Protein AF-A0A943Y2V1-F1 (afdb_monomer)

Mean predicted aligned error: 11.43 Å

Foldseek 3Di:
DDWWWFDDPNDIWIWAWAWDADDVGFTKIWTATCRDPPDPRHRPTQDIQFDDDPQCVVQRVDAQKGFGDQLDDPRRVVRCVVVVQKAWPPAWGDDPPGTTTIIGGDPVNVVVNYHPVVVCVPPPPDDDDDDDDDPPDDRVSVVSVVPDPPPDPDDDD

Secondary structure (DSSP, 8-state):
-EEEEEEETTEEEEEEEEEEE-TTSSEEEEEEE-S-TTSTTTT-EEEESB---GGGHHHHTSTTEEEBPTT--HHHHHHHHHTTSEEEEEEEEEETTEEEEEEEE-HHHHHHS--HHHHTTTS--SPPPP-----S---HHHHHHTTS---------

Structure (mmCIF, N/CA/C/O backbone):
data_AF-A0A943Y2V1-F1
#
_entry.id   AF-A0A943Y2V1-F1
#
loop_
_atom_site.group_PDB
_atom_site.id
_atom_site.type_symbol
_atom_site.label_atom_id
_atom_site.label_alt_id
_atom_site.label_comp_id
_atom_site.label_asym_id
_atom_site.label_entity_id
_atom_site.label_seq_id
_atom_site.pdbx_PDB_ins_code
_atom_site.Cartn_x
_atom_site.Cartn_y
_atom_site.Cartn_z
_atom_site.occupancy
_atom_site.B_iso_or_equiv
_atom_site.auth_seq_id
_atom_site.auth_comp_id
_atom_site.auth_asym_id
_atom_site.auth_atom_id
_atom_site.pdbx_PDB_model_num
ATOM 1 N N . MET A 1 1 ? -13.549 -3.859 -0.860 1.00 77.69 1 MET A N 1
ATOM 2 C CA . MET A 1 1 ? -12.785 -2.912 -0.021 1.00 77.69 1 MET A CA 1
ATOM 3 C C . MET A 1 1 ? -11.877 -3.720 0.881 1.00 77.69 1 MET A C 1
ATOM 5 O O . MET A 1 1 ? -12.375 -4.482 1.700 1.00 77.69 1 MET A O 1
ATOM 9 N N . VAL A 1 2 ? -10.569 -3.577 0.690 1.00 90.94 2 VAL A N 1
ATOM 10 C CA . VAL A 1 2 ? -9.536 -4.250 1.486 1.00 90.94 2 VAL A CA 1
ATOM 11 C C . VAL A 1 2 ? -9.101 -3.313 2.600 1.00 90.94 2 VAL A C 1
ATOM 13 O O . VAL A 1 2 ? -8.848 -2.138 2.341 1.00 90.94 2 VAL A O 1
ATOM 16 N N . THR A 1 3 ? -9.001 -3.824 3.824 1.00 93.31 3 THR A N 1
ATOM 17 C CA . THR A 1 3 ? -8.513 -3.054 4.970 1.00 93.31 3 THR A CA 1
ATOM 18 C C . THR A 1 3 ? -7.458 -3.821 5.743 1.00 93.31 3 THR A C 1
ATOM 20 O O . THR A 1 3 ? -7.530 -5.044 5.833 1.00 93.31 3 THR A O 1
ATOM 23 N N . VAL A 1 4 ? -6.532 -3.094 6.355 1.00 94.81 4 VAL A N 1
ATOM 24 C CA . VAL A 1 4 ? -5.545 -3.632 7.292 1.00 94.81 4 VAL A CA 1
ATOM 25 C C . VAL A 1 4 ? -5.581 -2.826 8.583 1.00 94.81 4 VAL A C 1
ATOM 27 O O . VAL A 1 4 ? -5.796 -1.614 8.555 1.00 94.81 4 VAL A O 1
ATOM 30 N N . GLU A 1 5 ? -5.375 -3.502 9.706 1.00 94.50 5 GLU A N 1
ATOM 31 C CA . GLU A 1 5 ? -5.218 -2.872 11.014 1.00 94.50 5 GLU A CA 1
ATOM 32 C C . GLU A 1 5 ? -3.801 -3.079 11.517 1.00 94.50 5 GLU A C 1
ATOM 34 O O . GLU A 1 5 ? -3.233 -4.159 11.356 1.00 94.50 5 GLU A O 1
ATOM 39 N N . PHE A 1 6 ? -3.238 -2.052 12.139 1.00 92.06 6 PHE A N 1
ATOM 40 C CA . PHE A 1 6 ? -1.940 -2.141 12.786 1.00 92.06 6 PHE A CA 1
ATOM 41 C C . PHE A 1 6 ? -1.840 -1.122 13.920 1.00 92.06 6 PHE A C 1
ATOM 43 O O . PHE A 1 6 ? -2.564 -0.123 13.945 1.00 92.06 6 PHE A O 1
ATOM 50 N N . ASP A 1 7 ? -0.932 -1.375 14.859 1.00 90.12 7 ASP A N 1
ATOM 51 C CA . ASP A 1 7 ? -0.563 -0.377 15.855 1.00 90.12 7 ASP A CA 1
ATOM 52 C C . ASP A 1 7 ? 0.408 0.632 15.238 1.00 90.12 7 ASP A C 1
ATOM 54 O O . ASP A 1 7 ? 1.461 0.272 14.701 1.00 90.12 7 ASP A O 1
ATOM 58 N N . SER A 1 8 ? 0.057 1.910 15.331 1.00 82.00 8 SER A N 1
ATOM 59 C CA . SER A 1 8 ? 0.936 3.011 14.976 1.00 82.00 8 SER A CA 1
ATOM 60 C C . SER A 1 8 ? 1.119 3.914 16.183 1.00 82.00 8 SER A C 1
ATOM 62 O O . SER A 1 8 ? 0.284 4.772 16.458 1.00 82.00 8 SER A O 1
ATOM 64 N N . MET A 1 9 ? 2.270 3.794 16.846 1.00 83.56 9 MET A N 1
ATOM 65 C CA . MET A 1 9 ? 2.637 4.627 17.998 1.00 83.56 9 MET A CA 1
ATOM 66 C C . MET A 1 9 ? 1.694 4.452 19.204 1.00 83.56 9 MET A C 1
ATOM 68 O O . MET A 1 9 ? 1.477 5.416 19.938 1.00 83.56 9 MET A O 1
ATOM 72 N N . GLY A 1 10 ? 1.169 3.243 19.427 1.00 82.75 10 GLY A N 1
ATOM 73 C CA . GLY A 1 10 ? 0.240 2.945 20.521 1.00 82.75 10 GLY A CA 1
ATOM 74 C C . GLY A 1 10 ? -1.230 3.226 20.204 1.00 82.75 10 GLY A C 1
ATOM 75 O O . GLY A 1 10 ? -2.067 3.116 21.097 1.00 82.75 10 GLY A O 1
ATOM 76 N N . GLU A 1 11 ? -1.541 3.607 18.963 1.00 85.25 11 GLU A N 1
ATOM 77 C CA . GLU A 1 11 ? -2.903 3.830 18.482 1.00 85.25 11 GLU A CA 1
ATOM 78 C C . GLU A 1 11 ? -3.258 2.781 17.423 1.00 85.25 11 GLU A C 1
ATOM 80 O O . GLU A 1 11 ? -2.487 2.538 16.489 1.00 85.25 11 GLU A O 1
ATOM 85 N N . ALA A 1 12 ? -4.447 2.187 17.538 1.00 90.38 12 ALA A N 1
ATOM 86 C CA . ALA A 1 12 ? -4.966 1.265 16.536 1.00 90.38 12 ALA A CA 1
ATOM 87 C C . ALA A 1 12 ? -5.405 2.050 15.293 1.00 90.38 12 ALA A C 1
ATOM 89 O O . ALA A 1 12 ? -6.357 2.829 15.346 1.00 90.38 12 ALA A O 1
ATOM 90 N N . VAL A 1 13 ? -4.719 1.835 14.173 1.00 92.25 13 VAL A N 1
ATOM 91 C CA . VAL A 1 13 ? -5.021 2.474 12.888 1.00 92.25 13 VAL A CA 1
ATOM 92 C C . VAL A 1 13 ? -5.593 1.432 11.941 1.00 92.25 13 VAL A C 1
ATOM 94 O O . VAL A 1 13 ? -5.023 0.352 11.781 1.00 92.25 13 VAL A O 1
ATOM 97 N N . ARG A 1 14 ? -6.698 1.770 11.270 1.00 93.56 14 ARG A N 1
ATOM 98 C CA . ARG A 1 14 ? -7.276 0.958 10.194 1.00 93.56 14 ARG A CA 1
ATOM 99 C C . ARG A 1 14 ? -7.113 1.697 8.876 1.00 93.56 14 ARG A C 1
ATOM 101 O O . ARG A 1 14 ? -7.604 2.811 8.737 1.00 93.56 14 ARG A O 1
ATOM 108 N N . LEU A 1 15 ? -6.467 1.074 7.896 1.00 94.31 15 LEU A N 1
ATOM 109 C CA . LEU A 1 15 ? -6.270 1.651 6.566 1.00 94.31 15 LEU A CA 1
ATOM 110 C C . LEU A 1 15 ? -7.048 0.873 5.514 1.00 94.31 15 LEU A C 1
ATOM 112 O O . LEU A 1 15 ? -7.005 -0.355 5.500 1.00 94.31 15 LEU A O 1
ATOM 116 N N . ALA A 1 16 ? -7.717 1.585 4.613 1.00 93.50 16 ALA A N 1
ATOM 117 C CA . ALA A 1 16 ? -8.268 1.024 3.388 1.00 93.50 16 ALA A CA 1
ATOM 118 C C . ALA A 1 16 ? -7.225 1.079 2.269 1.00 93.50 16 ALA A C 1
ATOM 120 O O . ALA A 1 16 ? -6.597 2.118 2.062 1.00 93.50 16 ALA A O 1
ATOM 121 N N . LEU A 1 17 ? -7.063 -0.024 1.542 1.00 93.62 17 LEU A N 1
ATOM 122 C CA . LEU A 1 17 ? -6.177 -0.110 0.386 1.00 93.62 17 LEU A CA 1
ATOM 123 C C . LEU A 1 17 ? -6.992 0.100 -0.887 1.00 93.62 17 LEU A C 1
ATOM 125 O O . LEU A 1 17 ? -7.996 -0.582 -1.103 1.00 93.62 17 LEU A O 1
ATOM 129 N N . VAL A 1 18 ? -6.534 1.016 -1.735 1.00 91.50 18 VAL A N 1
ATOM 130 C CA . VAL A 1 18 ? -7.139 1.308 -3.038 1.00 91.50 18 VAL A CA 1
ATOM 131 C C . VAL A 1 18 ? -6.075 1.186 -4.117 1.00 91.50 18 VAL A C 1
ATOM 133 O O . VAL A 1 18 ? -4.972 1.717 -3.974 1.00 91.50 18 VAL A O 1
ATOM 136 N N . ALA A 1 19 ? -6.410 0.476 -5.191 1.00 91.06 19 ALA A N 1
ATOM 137 C CA . ALA A 1 19 ? -5.531 0.332 -6.338 1.00 91.06 19 ALA A CA 1
ATOM 138 C C . ALA A 1 19 ? -5.693 1.537 -7.272 1.00 91.06 19 ALA A C 1
ATOM 140 O O . ALA A 1 19 ? -6.808 1.949 -7.599 1.00 91.06 19 ALA A O 1
ATOM 141 N N . ASP A 1 20 ? -4.564 2.072 -7.710 1.00 88.69 20 ASP A N 1
ATOM 142 C CA . ASP A 1 20 ? -4.451 3.134 -8.702 1.00 88.69 20 ASP A CA 1
ATOM 143 C C . ASP A 1 20 ? -3.245 2.840 -9.614 1.00 88.69 20 ASP A C 1
ATOM 145 O O . ASP A 1 20 ? -2.573 1.811 -9.473 1.00 88.69 20 ASP A O 1
ATOM 149 N N . GLU A 1 21 ? -2.952 3.718 -10.564 1.00 84.00 21 GLU A N 1
ATOM 150 C CA . GLU A 1 21 ? -1.850 3.547 -11.508 1.00 84.00 21 GLU A CA 1
ATOM 151 C C . GLU A 1 21 ? -0.969 4.798 -11.575 1.00 84.00 21 GLU A C 1
ATOM 153 O O . GLU A 1 21 ? -1.450 5.929 -11.663 1.00 84.00 21 GLU A O 1
ATOM 158 N N . TYR A 1 22 ? 0.354 4.609 -11.561 1.00 79.19 22 TYR A N 1
ATOM 159 C CA . TYR A 1 22 ? 1.274 5.718 -11.802 1.00 79.19 22 TYR A CA 1
ATOM 160 C C . TYR A 1 22 ? 1.199 6.204 -13.252 1.00 79.19 22 TYR A C 1
ATOM 162 O O . TYR A 1 22 ? 1.041 5.428 -14.195 1.00 79.19 22 TYR A O 1
ATOM 170 N N . VAL A 1 23 ? 1.443 7.501 -13.457 1.00 70.81 23 VAL A N 1
ATOM 171 C CA . VAL A 1 23 ? 1.682 8.051 -14.797 1.00 70.81 23 VAL A CA 1
ATOM 172 C C . VAL A 1 23 ? 2.930 7.380 -15.385 1.00 70.81 23 VAL A C 1
ATOM 174 O O . VAL A 1 23 ? 4.037 7.578 -14.885 1.00 70.81 23 VAL A O 1
ATOM 177 N N . GLY A 1 24 ? 2.748 6.574 -16.435 1.00 66.94 24 GLY A N 1
ATOM 178 C CA . GLY A 1 24 ? 3.807 5.740 -17.027 1.00 66.94 24 GLY A CA 1
ATOM 179 C C . GLY A 1 24 ? 3.680 4.240 -16.735 1.00 66.94 24 GLY A C 1
ATOM 180 O O . GLY A 1 24 ? 4.491 3.462 -17.239 1.00 66.94 24 GLY A O 1
ATOM 181 N N . GLY A 1 25 ? 2.648 3.842 -15.990 1.00 74.44 25 GLY A N 1
ATOM 182 C CA . GLY A 1 25 ? 2.309 2.457 -15.699 1.00 74.44 25 GLY A CA 1
ATOM 183 C C . GLY A 1 25 ? 2.888 1.948 -14.382 1.00 74.44 25 GLY A C 1
ATOM 184 O O . GLY A 1 25 ? 3.851 2.489 -13.837 1.00 74.44 25 GLY A O 1
ATOM 185 N N . GLY A 1 26 ? 2.291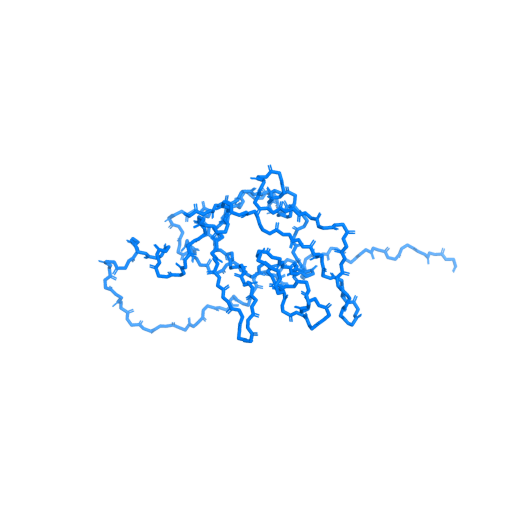 0.868 -13.886 1.00 81.38 26 GLY A N 1
ATOM 186 C CA . GLY A 1 26 ? 2.660 0.240 -12.620 1.00 81.38 26 GLY A CA 1
ATOM 187 C C . GLY A 1 26 ? 1.662 0.546 -11.509 1.00 81.38 26 GLY A C 1
ATOM 188 O O . GLY A 1 26 ? 1.067 1.622 -11.449 1.00 81.38 26 GLY A O 1
ATOM 189 N N . LEU A 1 27 ? 1.482 -0.435 -10.629 1.00 87.94 27 LEU A N 1
ATOM 190 C CA . LEU A 1 27 ? 0.487 -0.391 -9.566 1.00 87.94 27 LEU A CA 1
ATOM 191 C C . LEU A 1 27 ? 0.875 0.640 -8.500 1.00 87.94 27 LEU A C 1
ATOM 193 O O . LEU A 1 27 ? 1.936 0.527 -7.883 1.00 87.94 27 LEU A O 1
ATOM 197 N N . ALA A 1 28 ? -0.017 1.597 -8.263 1.00 90.12 28 ALA A N 1
ATOM 198 C CA . ALA A 1 28 ? -0.001 2.447 -7.087 1.00 90.12 28 ALA A CA 1
ATOM 199 C C . ALA A 1 28 ? -0.993 1.900 -6.052 1.00 90.12 28 ALA A C 1
ATOM 201 O O . ALA A 1 28 ? -2.121 1.547 -6.390 1.00 90.12 28 ALA A O 1
ATOM 202 N N . VAL A 1 29 ? -0.582 1.813 -4.786 1.00 92.69 29 VAL A N 1
ATOM 203 C CA . VAL A 1 29 ? -1.484 1.422 -3.689 1.00 92.69 29 VAL A CA 1
ATOM 204 C C . VAL A 1 29 ? -1.656 2.610 -2.759 1.00 92.69 29 VAL A C 1
ATOM 206 O O . VAL A 1 29 ? -0.738 2.974 -2.022 1.00 92.69 29 VAL A O 1
ATOM 209 N N . LEU A 1 30 ? -2.837 3.219 -2.813 1.00 91.88 30 LEU A N 1
ATOM 210 C CA . LEU A 1 30 ? -3.238 4.312 -1.939 1.00 91.88 30 LEU A CA 1
ATOM 211 C C . LEU A 1 30 ? -3.754 3.747 -0.615 1.00 91.88 30 LEU A C 1
ATOM 213 O O . LEU A 1 30 ? -4.466 2.742 -0.583 1.00 91.88 30 LEU A O 1
ATOM 217 N N . LEU A 1 31 ? -3.403 4.423 0.471 1.00 92.06 31 LEU A N 1
ATOM 218 C CA . LEU A 1 31 ? -3.830 4.128 1.829 1.00 92.06 31 LEU A CA 1
ATOM 219 C C . LEU A 1 31 ? -4.765 5.245 2.281 1.00 92.06 31 LEU A C 1
ATOM 221 O O . LEU A 1 31 ? -4.362 6.409 2.321 1.00 92.06 31 LEU A O 1
ATOM 225 N N . LEU A 1 32 ? -6.003 4.899 2.622 1.00 91.69 32 LEU A N 1
ATOM 226 C CA . LEU A 1 32 ? -6.988 5.834 3.167 1.00 91.69 32 LEU A CA 1
ATOM 227 C C . LEU A 1 32 ? -7.235 5.528 4.642 1.00 91.69 32 LEU A C 1
ATOM 229 O O . LEU A 1 32 ? -7.313 4.360 5.020 1.00 91.69 32 LEU A O 1
ATOM 233 N N . ASP A 1 33 ? -7.383 6.558 5.468 1.00 91.25 33 ASP A N 1
ATOM 234 C CA . ASP A 1 33 ? -7.683 6.388 6.889 1.00 91.25 33 ASP A CA 1
ATOM 235 C C . ASP A 1 33 ? -9.126 5.902 7.079 1.00 91.25 33 ASP A C 1
ATOM 237 O O . ASP A 1 33 ? -10.083 6.622 6.816 1.00 91.25 33 ASP A O 1
ATOM 241 N N . ALA A 1 34 ? -9.295 4.666 7.536 1.00 92.69 34 ALA A N 1
ATOM 242 C CA . ALA A 1 34 ? -10.585 4.042 7.809 1.00 92.69 34 ALA A CA 1
ATOM 243 C C . ALA A 1 34 ? -10.801 3.781 9.312 1.00 92.69 34 ALA A C 1
ATOM 245 O O . ALA A 1 34 ? -11.622 2.933 9.673 1.00 92.69 34 ALA A O 1
ATOM 246 N N . THR A 1 35 ? -10.065 4.485 10.178 1.00 90.50 35 THR A N 1
ATOM 247 C CA . THR A 1 35 ? -10.013 4.236 11.627 1.00 90.50 35 THR A CA 1
ATOM 248 C C . THR A 1 35 ? -11.325 4.580 12.329 1.00 90.50 35 THR A C 1
ATOM 250 O O . THR A 1 35 ? -11.901 3.724 12.998 1.00 90.50 35 THR A O 1
ATOM 253 N N . ASP A 1 36 ? -11.834 5.804 12.152 1.00 89.31 36 ASP A N 1
ATOM 254 C CA . ASP A 1 36 ? -13.089 6.252 12.769 1.00 89.31 36 ASP A CA 1
ATOM 255 C C . ASP A 1 36 ? -14.066 6.799 11.715 1.00 89.31 36 ASP A C 1
ATOM 257 O O . ASP A 1 36 ? -13.819 7.876 11.169 1.00 89.31 36 ASP A O 1
ATOM 261 N N . PRO A 1 37 ? -15.206 6.128 11.453 1.00 87.06 37 PRO A N 1
ATOM 262 C CA . PRO A 1 37 ? -16.207 6.590 10.490 1.00 87.06 37 PRO A CA 1
ATOM 263 C C . PRO A 1 37 ? -16.929 7.880 10.899 1.00 87.06 37 PRO A C 1
ATOM 265 O O . PRO A 1 37 ? -17.645 8.460 10.085 1.00 87.06 37 PRO A O 1
ATOM 268 N N . ARG A 1 38 ? -16.790 8.326 12.153 1.00 87.69 38 ARG A N 1
ATOM 269 C CA . ARG A 1 38 ? -17.353 9.598 12.635 1.00 87.69 38 ARG A CA 1
ATOM 270 C C . ARG A 1 38 ? -16.383 10.767 12.492 1.00 87.69 38 ARG A C 1
ATOM 272 O O . ARG A 1 38 ? -16.797 11.910 12.672 1.00 87.69 38 ARG A O 1
ATOM 279 N N . SER A 1 39 ? -15.118 10.493 12.187 1.00 86.12 39 SER A N 1
ATOM 280 C CA . SER A 1 39 ? -14.096 11.514 11.999 1.00 86.12 39 SER A CA 1
ATOM 281 C C . SER A 1 39 ? -14.253 12.200 10.645 1.00 86.12 39 SER A C 1
ATOM 283 O O . SER A 1 39 ? -14.512 11.554 9.631 1.00 86.12 39 SER A O 1
ATOM 285 N N . GLU A 1 40 ? -14.002 13.510 10.595 1.00 81.00 40 GLU A N 1
ATOM 286 C CA . GLU A 1 40 ? -13.891 14.248 9.327 1.00 81.00 40 GLU A CA 1
ATOM 287 C C . GLU A 1 40 ? -12.745 13.724 8.441 1.00 81.00 40 GLU A C 1
ATOM 289 O O . GLU A 1 40 ? -12.743 13.953 7.233 1.00 81.00 40 GLU A O 1
ATOM 294 N N . GLY A 1 41 ? -11.777 13.015 9.035 1.00 83.25 41 GLY A N 1
ATOM 295 C CA . GLY A 1 41 ? -10.675 12.356 8.336 1.00 83.25 41 GLY A CA 1
ATOM 296 C C . GLY A 1 41 ? -11.006 10.967 7.783 1.00 83.25 41 GLY A C 1
ATOM 297 O O . GLY A 1 41 ? -10.127 10.342 7.198 1.00 83.25 41 GLY A O 1
ATOM 298 N N . TYR A 1 42 ? -12.236 10.468 7.949 1.00 85.88 42 TYR A N 1
ATOM 299 C CA . TYR A 1 42 ? -12.619 9.167 7.405 1.00 85.88 42 TYR A CA 1
ATOM 300 C C . TYR A 1 42 ? -12.490 9.144 5.878 1.00 85.88 42 TYR A C 1
ATOM 302 O O . TYR A 1 42 ? -13.006 10.013 5.174 1.00 85.88 42 TYR A O 1
ATOM 310 N N . MET A 1 43 ? -11.804 8.124 5.371 1.00 88.88 43 MET A N 1
ATOM 311 C CA . MET A 1 43 ? -11.432 7.921 3.970 1.00 88.88 43 MET A CA 1
ATOM 312 C C . MET A 1 43 ? -10.551 9.034 3.381 1.00 88.88 43 MET A C 1
ATOM 314 O O . MET A 1 43 ? -10.400 9.118 2.160 1.00 88.88 43 MET A O 1
ATOM 318 N N . ALA A 1 44 ? -9.947 9.880 4.219 1.00 88.12 44 ALA A N 1
ATOM 319 C CA . ALA A 1 44 ? -8.932 10.822 3.772 1.00 88.12 44 ALA A CA 1
ATOM 320 C C . ALA A 1 44 ? -7.639 10.082 3.411 1.00 88.12 44 ALA A C 1
ATOM 322 O O . ALA A 1 44 ? -7.342 9.013 3.945 1.00 88.12 44 ALA A O 1
ATOM 323 N N . GLU A 1 45 ? -6.855 10.665 2.505 1.00 88.50 45 GLU A N 1
ATOM 324 C CA . GLU A 1 45 ? -5.558 10.112 2.127 1.00 88.50 45 GLU A CA 1
ATOM 325 C C . GLU A 1 45 ? -4.632 10.054 3.346 1.00 88.50 45 GLU A C 1
ATOM 327 O O . GLU A 1 45 ? -4.277 11.077 3.937 1.00 88.50 45 GLU A O 1
ATOM 332 N N . TRP A 1 46 ? -4.236 8.836 3.701 1.00 89.19 46 TRP A N 1
ATOM 333 C CA . TRP A 1 46 ? -3.210 8.584 4.697 1.00 89.19 46 TRP A CA 1
ATOM 334 C C . TRP A 1 46 ? -1.826 8.566 4.044 1.00 89.19 46 TRP A C 1
ATOM 336 O O . TRP A 1 46 ? -0.875 9.117 4.602 1.00 89.19 46 TRP A O 1
ATOM 346 N N . GLY A 1 47 ? -1.717 7.974 2.848 1.00 89.00 47 GLY A N 1
ATOM 347 C CA . GLY A 1 47 ? -0.454 7.844 2.136 1.00 89.00 47 GLY A CA 1
ATOM 348 C C . GLY A 1 47 ? -0.493 7.011 0.859 1.00 89.00 47 GLY A C 1
ATOM 349 O O . GLY A 1 47 ? -1.533 6.483 0.480 1.00 89.00 47 GLY A O 1
ATOM 350 N N . VAL A 1 48 ? 0.675 6.831 0.239 1.00 90.25 48 VAL A N 1
ATOM 351 C CA . VAL A 1 48 ? 0.886 5.885 -0.864 1.00 90.25 48 VAL A CA 1
ATOM 352 C C . VAL A 1 48 ? 1.898 4.845 -0.395 1.00 90.25 48 VAL A C 1
ATOM 354 O O . VAL A 1 48 ? 2.990 5.202 0.030 1.00 90.25 48 VAL A O 1
ATOM 357 N N . LEU A 1 49 ? 1.527 3.564 -0.421 1.00 92.94 49 LEU A N 1
ATOM 358 C CA . LEU A 1 49 ? 2.393 2.462 0.020 1.00 92.94 49 LEU A CA 1
ATOM 359 C C . LEU A 1 49 ? 3.542 2.208 -0.964 1.00 92.94 49 LEU A C 1
ATOM 361 O O . LEU A 1 49 ? 4.600 1.705 -0.591 1.00 92.94 49 LEU A O 1
ATOM 365 N N . THR A 1 50 ? 3.306 2.494 -2.237 1.00 92.50 50 THR A N 1
ATOM 366 C CA . THR A 1 50 ? 4.223 2.199 -3.332 1.00 92.50 50 THR A CA 1
ATOM 367 C C . THR A 1 50 ? 5.147 3.373 -3.630 1.00 92.50 50 THR A C 1
ATOM 369 O O . THR A 1 50 ? 4.783 4.530 -3.432 1.00 92.50 50 THR A O 1
ATOM 372 N N . ALA A 1 51 ? 6.318 3.076 -4.186 1.00 90.75 51 ALA A N 1
ATOM 373 C CA . ALA A 1 51 ? 7.233 4.058 -4.749 1.00 90.75 51 ALA A CA 1
ATOM 374 C C . ALA A 1 51 ? 7.474 3.783 -6.236 1.00 90.75 51 ALA A C 1
ATOM 376 O O . ALA A 1 51 ? 7.773 2.657 -6.643 1.00 90.75 51 ALA A O 1
ATOM 377 N N . ASN A 1 52 ? 7.408 4.833 -7.055 1.00 86.38 52 ASN A N 1
ATOM 378 C CA . ASN A 1 52 ? 7.761 4.751 -8.468 1.00 86.38 52 ASN A CA 1
ATOM 379 C C . ASN A 1 52 ? 9.258 5.039 -8.651 1.00 86.38 52 ASN A C 1
ATOM 381 O O . ASN A 1 52 ? 9.670 6.192 -8.788 1.00 86.38 52 ASN A O 1
ATOM 385 N N . VAL A 1 53 ? 10.082 3.987 -8.607 1.00 87.81 53 VAL A N 1
ATOM 386 C CA . VAL A 1 53 ? 11.542 4.093 -8.746 1.00 87.81 53 VAL A CA 1
ATOM 387 C C . VAL A 1 53 ? 12.038 3.380 -10.010 1.00 87.81 53 VAL A C 1
ATOM 389 O O . VAL A 1 53 ? 11.736 2.198 -10.198 1.00 87.81 53 VAL A O 1
ATOM 392 N N . PRO A 1 54 ? 12.864 4.030 -10.859 1.00 88.44 54 PRO A N 1
ATOM 393 C CA . PRO A 1 54 ? 13.345 3.427 -12.106 1.00 88.44 54 PRO A CA 1
ATOM 394 C C . PRO A 1 54 ? 14.069 2.089 -11.914 1.00 88.44 54 PRO A C 1
ATOM 396 O O . PRO A 1 54 ? 13.923 1.181 -12.727 1.00 88.44 54 PRO A O 1
ATOM 399 N N . ALA A 1 55 ? 14.799 1.935 -10.805 1.00 89.56 55 ALA A N 1
ATOM 400 C CA . ALA A 1 55 ? 15.523 0.707 -10.473 1.00 89.56 55 ALA A CA 1
ATOM 401 C C . ALA A 1 55 ? 14.609 -0.510 -10.221 1.00 89.56 55 ALA A C 1
ATOM 403 O O . ALA A 1 55 ? 15.079 -1.642 -10.290 1.00 89.56 55 ALA A O 1
ATOM 404 N N . ALA A 1 56 ? 13.318 -0.298 -9.942 1.00 90.56 56 ALA A N 1
ATOM 405 C CA . ALA A 1 56 ? 12.327 -1.363 -9.783 1.00 90.56 56 ALA A CA 1
ATOM 406 C C . ALA A 1 56 ? 11.410 -1.516 -11.008 1.00 90.56 56 ALA A C 1
ATOM 408 O O . ALA A 1 56 ? 10.530 -2.372 -10.996 1.00 90.56 56 ALA A O 1
ATOM 409 N N . ALA A 1 57 ? 11.599 -0.723 -12.070 1.00 89.25 57 ALA A N 1
ATOM 410 C CA . ALA A 1 57 ? 10.655 -0.657 -13.186 1.00 89.25 57 ALA A CA 1
ATOM 411 C C . ALA A 1 57 ? 10.430 -2.016 -13.865 1.00 89.25 57 ALA A C 1
ATOM 413 O O . ALA A 1 57 ? 9.307 -2.341 -14.230 1.00 89.25 57 ALA A O 1
ATOM 414 N N . GLU A 1 58 ? 11.475 -2.835 -14.017 1.00 90.69 58 GLU A N 1
ATOM 415 C CA . GLU A 1 58 ? 11.334 -4.186 -14.570 1.00 90.69 58 GLU A CA 1
ATOM 416 C C . GLU A 1 58 ? 10.496 -5.098 -13.667 1.00 90.69 58 GLU A C 1
ATOM 418 O O . GLU A 1 58 ? 9.602 -5.786 -14.151 1.00 90.69 58 GLU A O 1
ATOM 423 N N . TRP A 1 59 ? 10.728 -5.049 -12.354 1.00 92.69 59 TRP A N 1
ATOM 424 C CA . TRP A 1 59 ? 9.953 -5.811 -11.378 1.00 92.69 59 TRP A CA 1
ATOM 425 C C . TRP A 1 59 ? 8.476 -5.413 -11.387 1.00 92.69 59 TRP A C 1
ATOM 427 O O . TRP A 1 59 ? 7.609 -6.286 -11.471 1.00 92.69 59 TRP A O 1
ATOM 437 N N . CYS A 1 60 ? 8.200 -4.106 -11.359 1.00 91.44 60 CYS A N 1
ATOM 438 C CA . CYS A 1 60 ? 6.852 -3.541 -11.293 1.00 91.44 60 CYS A CA 1
ATOM 439 C C . CYS A 1 60 ? 6.026 -3.732 -12.578 1.00 91.44 60 CYS A C 1
ATOM 441 O O . CYS A 1 60 ? 4.832 -3.447 -12.578 1.00 91.44 60 CYS A O 1
ATOM 443 N N . ARG A 1 61 ? 6.618 -4.242 -13.672 1.00 88.12 61 ARG A N 1
ATOM 444 C CA . ARG A 1 61 ? 5.851 -4.712 -14.843 1.00 88.12 61 ARG A CA 1
ATOM 445 C C . ARG A 1 61 ? 5.079 -5.999 -14.560 1.00 88.12 61 ARG A C 1
ATOM 447 O O . ARG A 1 61 ? 4.120 -6.300 -15.266 1.00 88.12 61 ARG A O 1
ATOM 454 N N . GLY A 1 62 ? 5.501 -6.777 -13.562 1.00 88.69 62 GLY A N 1
ATOM 455 C CA . GLY A 1 62 ? 4.767 -7.958 -13.125 1.00 88.69 62 GLY A CA 1
ATOM 456 C C . GLY A 1 62 ? 3.446 -7.575 -12.457 1.00 88.69 62 GLY A C 1
ATOM 457 O O . GLY A 1 62 ? 3.369 -6.605 -11.705 1.00 88.69 62 GLY A O 1
ATOM 458 N N . ARG A 1 63 ? 2.387 -8.348 -12.707 1.00 88.06 63 ARG A N 1
ATOM 459 C CA . ARG A 1 63 ? 1.069 -8.086 -12.114 1.00 88.06 63 ARG A CA 1
ATOM 460 C C . ARG A 1 63 ? 1.146 -8.140 -10.586 1.00 88.06 63 ARG A C 1
ATOM 462 O O . ARG A 1 63 ? 1.516 -9.169 -10.031 1.00 88.06 63 ARG A O 1
ATOM 469 N N . GLY A 1 64 ? 0.750 -7.051 -9.927 1.00 90.00 64 GLY A N 1
ATOM 470 C CA . GLY A 1 64 ? 0.768 -6.937 -8.465 1.00 90.00 64 GLY A CA 1
ATOM 471 C C . GLY A 1 64 ? 2.159 -6.714 -7.869 1.00 90.00 64 GLY A C 1
ATOM 472 O O . GLY A 1 64 ? 2.271 -6.569 -6.656 1.00 90.00 64 GLY A O 1
ATOM 473 N N . ASN A 1 65 ? 3.216 -6.665 -8.681 1.00 94.12 65 ASN A N 1
ATOM 474 C CA . ASN A 1 65 ? 4.558 -6.396 -8.189 1.00 94.12 65 ASN A CA 1
ATOM 475 C C . ASN A 1 65 ? 4.733 -4.903 -7.937 1.00 94.12 65 ASN A C 1
ATOM 477 O O . ASN A 1 65 ? 4.479 -4.077 -8.812 1.00 94.12 65 ASN A O 1
ATOM 481 N N . ILE A 1 66 ? 5.203 -4.578 -6.741 1.00 94.25 66 ILE A N 1
ATOM 482 C CA . ILE A 1 66 ? 5.395 -3.209 -6.283 1.00 94.25 66 ILE A CA 1
ATOM 483 C C . ILE A 1 66 ? 6.780 -3.039 -5.662 1.00 94.25 66 ILE A C 1
ATOM 485 O O . ILE A 1 66 ? 7.381 -3.990 -5.148 1.00 94.25 66 ILE A O 1
ATOM 489 N N . ALA A 1 67 ? 7.269 -1.805 -5.697 1.00 95.12 67 ALA A N 1
ATOM 490 C CA . ALA A 1 67 ? 8.299 -1.330 -4.788 1.00 95.12 67 ALA A CA 1
ATOM 491 C C . ALA A 1 67 ? 7.602 -0.568 -3.661 1.00 95.12 67 ALA A C 1
ATOM 493 O O . ALA A 1 67 ? 6.782 0.307 -3.931 1.00 95.12 67 ALA A O 1
ATOM 494 N N . ILE A 1 68 ? 7.899 -0.926 -2.419 1.00 94.38 68 ILE A N 1
ATOM 495 C CA . ILE A 1 68 ? 7.345 -0.293 -1.226 1.00 94.38 68 ILE A CA 1
ATOM 496 C C . ILE A 1 68 ? 8.142 0.976 -0.936 1.00 94.38 68 ILE A C 1
ATOM 498 O O . ILE A 1 68 ? 9.373 0.964 -1.036 1.00 94.38 68 ILE A O 1
ATOM 502 N N . ASP A 1 69 ? 7.446 2.056 -0.586 1.00 92.94 69 ASP A N 1
ATOM 503 C CA . ASP A 1 69 ? 8.079 3.294 -0.151 1.00 92.94 69 ASP A CA 1
ATOM 504 C C . ASP A 1 69 ? 9.031 3.046 1.030 1.00 92.94 69 ASP A C 1
ATOM 506 O O . ASP A 1 69 ? 8.734 2.288 1.955 1.00 92.94 69 ASP A O 1
ATOM 510 N N . ALA A 1 70 ? 10.215 3.656 0.977 1.00 87.94 70 ALA A N 1
ATOM 511 C CA . ALA A 1 70 ? 11.266 3.428 1.962 1.00 87.94 70 ALA A CA 1
ATOM 512 C C . ALA A 1 70 ? 10.889 3.933 3.367 1.00 87.94 70 ALA A C 1
ATOM 514 O O . ALA A 1 70 ? 11.478 3.481 4.352 1.00 87.94 70 ALA A O 1
ATOM 515 N N . ASP A 1 71 ? 9.915 4.840 3.463 1.00 88.75 71 ASP A N 1
ATOM 516 C CA . ASP A 1 71 ? 9.415 5.357 4.728 1.00 88.75 71 ASP A CA 1
ATOM 517 C C . ASP A 1 71 ? 8.251 4.525 5.297 1.00 88.75 71 ASP A C 1
ATOM 519 O O . ASP A 1 71 ? 7.805 4.821 6.407 1.00 88.75 71 ASP A O 1
ATOM 523 N N . ALA A 1 72 ? 7.781 3.472 4.599 1.00 89.19 72 ALA A N 1
ATOM 524 C CA . ALA A 1 72 ? 6.716 2.565 5.059 1.00 89.19 72 ALA A CA 1
ATOM 525 C C . ALA A 1 72 ? 6.970 2.046 6.488 1.00 89.19 72 ALA A C 1
ATOM 527 O O . ALA A 1 72 ? 8.035 1.472 6.748 1.00 89.19 72 ALA A O 1
ATOM 528 N N . PRO A 1 73 ? 6.012 2.191 7.432 1.00 89.25 73 PRO A N 1
ATOM 529 C CA . PRO A 1 73 ? 6.189 1.661 8.777 1.00 89.25 73 PRO A CA 1
ATOM 530 C C . PRO A 1 73 ? 6.332 0.140 8.747 1.00 89.25 73 PRO A C 1
ATOM 532 O O . PRO A 1 73 ? 5.494 -0.549 8.170 1.00 89.25 73 PRO A O 1
ATOM 535 N N . ALA A 1 74 ? 7.345 -0.399 9.428 1.00 90.81 74 ALA A N 1
ATOM 536 C CA . ALA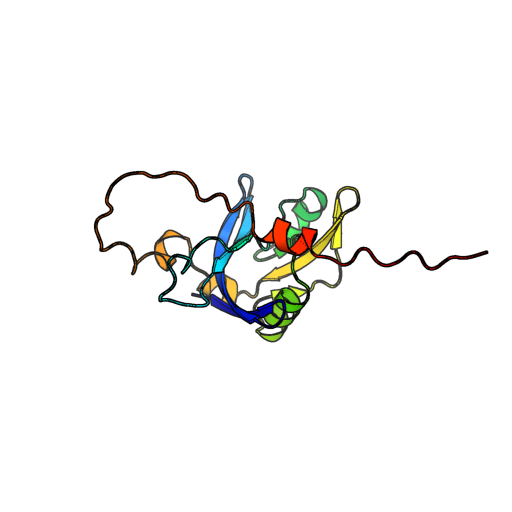 A 1 74 ? 7.566 -1.846 9.492 1.00 90.81 74 ALA A CA 1
ATOM 537 C C . ALA A 1 74 ? 6.336 -2.603 10.027 1.00 90.81 74 ALA A C 1
ATOM 539 O O . ALA A 1 74 ? 5.939 -3.601 9.439 1.00 90.81 74 ALA A O 1
ATOM 540 N N . ALA A 1 75 ? 5.667 -2.064 11.054 1.00 91.75 75 ALA A N 1
ATOM 541 C CA . ALA A 1 75 ? 4.444 -2.643 11.616 1.00 91.75 75 ALA A CA 1
ATOM 542 C C . ALA A 1 75 ? 3.299 -2.751 10.592 1.00 91.75 75 ALA A C 1
ATOM 544 O O . ALA A 1 75 ? 2.539 -3.716 10.613 1.00 91.75 75 ALA A O 1
ATOM 545 N N . LEU A 1 76 ? 3.194 -1.792 9.661 1.00 93.94 76 LEU A N 1
ATOM 546 C CA . LEU A 1 76 ? 2.230 -1.874 8.564 1.00 93.94 76 LEU A CA 1
ATOM 547 C C . LEU A 1 76 ? 2.598 -3.015 7.607 1.00 93.94 76 LEU A C 1
ATOM 549 O O . LEU A 1 76 ? 1.720 -3.762 7.188 1.00 93.94 76 LEU A O 1
ATOM 553 N N . LEU A 1 77 ? 3.881 -3.175 7.273 1.00 94.50 77 LEU A N 1
ATOM 554 C CA . LEU A 1 77 ? 4.333 -4.250 6.383 1.00 94.50 77 LEU A CA 1
ATOM 555 C C . LEU A 1 77 ? 4.108 -5.632 6.999 1.00 94.50 77 LEU A C 1
ATOM 557 O O . LEU A 1 77 ? 3.597 -6.522 6.323 1.00 94.50 77 LEU A O 1
ATOM 561 N N . GLU A 1 78 ? 4.413 -5.780 8.287 1.00 94.25 78 GLU A N 1
ATOM 562 C CA . GLU A 1 78 ? 4.146 -6.998 9.054 1.00 94.25 78 GLU A CA 1
ATOM 563 C C . GLU A 1 78 ? 2.650 -7.327 9.076 1.00 94.25 78 GLU A C 1
ATOM 565 O O . GLU A 1 78 ? 2.269 -8.467 8.819 1.00 94.25 78 GLU A O 1
ATOM 570 N N . ALA A 1 79 ? 1.787 -6.333 9.312 1.00 95.75 79 ALA A N 1
ATOM 571 C CA . ALA A 1 79 ? 0.340 -6.528 9.303 1.00 95.75 79 ALA A CA 1
ATOM 572 C C . ALA A 1 79 ? -0.189 -6.922 7.914 1.00 95.75 79 ALA A C 1
ATOM 574 O O . ALA A 1 79 ? -1.035 -7.808 7.804 1.00 95.75 79 ALA A O 1
ATOM 575 N N . LEU A 1 80 ? 0.320 -6.301 6.846 1.00 96.38 80 LEU A N 1
ATOM 576 C CA . LEU A 1 80 ? -0.060 -6.627 5.469 1.00 96.38 80 LEU A CA 1
ATOM 577 C C . LEU A 1 80 ? 0.366 -8.049 5.075 1.00 96.38 80 LEU A C 1
ATOM 579 O O . LEU A 1 80 ? -0.398 -8.750 4.409 1.00 96.38 80 LEU A O 1
ATOM 583 N N . GLU A 1 81 ? 1.557 -8.483 5.487 1.00 96.00 81 GLU A N 1
ATOM 584 C CA . GLU A 1 81 ? 2.052 -9.839 5.235 1.00 96.00 81 GLU A CA 1
ATOM 585 C C . GLU A 1 81 ? 1.303 -10.881 6.081 1.00 96.00 81 GLU A C 1
ATOM 587 O O . GLU A 1 81 ? 0.864 -11.902 5.551 1.00 96.00 81 GLU A O 1
ATOM 592 N N . ALA A 1 82 ? 1.047 -10.594 7.361 1.00 95.62 82 ALA A N 1
ATOM 593 C CA . ALA A 1 82 ? 0.254 -11.452 8.244 1.00 95.62 82 ALA A CA 1
ATOM 594 C C . ALA A 1 82 ? -1.206 -11.595 7.778 1.00 95.62 82 ALA A C 1
ATOM 596 O O . ALA A 1 82 ? -1.797 -12.667 7.907 1.00 95.62 82 ALA A O 1
ATOM 597 N N . ALA A 1 83 ? -1.777 -10.537 7.196 1.00 94.69 83 ALA A N 1
ATOM 598 C CA . ALA A 1 83 ? -3.102 -10.557 6.581 1.00 94.69 83 ALA A CA 1
ATOM 599 C C . ALA A 1 83 ? -3.118 -11.224 5.190 1.00 94.69 83 ALA A C 1
ATOM 601 O O . ALA A 1 83 ? -4.183 -11.360 4.591 1.00 94.69 83 ALA A O 1
ATOM 602 N N . GLY A 1 84 ? -1.959 -11.627 4.655 1.00 94.81 84 GLY A N 1
ATOM 603 C CA . GLY A 1 84 ? -1.841 -12.242 3.333 1.00 94.81 84 GLY A CA 1
ATOM 604 C C . GLY A 1 84 ? -2.125 -11.286 2.171 1.00 94.81 84 GLY A C 1
ATOM 605 O O . GLY A 1 84 ? -2.392 -11.743 1.061 1.00 94.81 84 GLY A O 1
ATOM 606 N N . LEU A 1 85 ? -2.078 -9.970 2.406 1.00 95.25 85 LEU A N 1
ATOM 607 C CA . LEU A 1 85 ? -2.380 -8.935 1.411 1.00 95.25 85 LEU A CA 1
ATOM 608 C C . LEU A 1 85 ? -1.188 -8.646 0.493 1.00 95.25 85 LEU A C 1
ATOM 610 O O . LEU A 1 85 ? -1.372 -8.252 -0.662 1.00 95.25 85 LEU A O 1
ATOM 614 N N . LEU A 1 86 ? 0.031 -8.879 0.978 1.00 95.19 86 LEU A N 1
ATOM 615 C CA . LEU A 1 86 ? 1.255 -8.865 0.184 1.00 95.19 86 LEU A CA 1
ATOM 616 C C . LEU A 1 86 ? 2.210 -9.972 0.623 1.00 95.19 86 LEU A C 1
ATOM 618 O O . LEU A 1 86 ? 2.086 -10.523 1.712 1.00 95.19 86 LEU A O 1
ATOM 622 N N . HIS A 1 87 ? 3.189 -10.256 -0.229 1.00 96.12 87 HIS A N 1
ATOM 623 C CA . HIS A 1 87 ? 4.314 -11.129 0.070 1.00 96.12 87 HIS A CA 1
ATOM 624 C C . HIS A 1 87 ? 5.633 -10.403 -0.197 1.00 96.12 87 HIS A C 1
ATOM 626 O O . HIS A 1 87 ? 5.832 -9.852 -1.288 1.00 96.12 87 HIS A O 1
ATOM 632 N N . MET A 1 88 ? 6.538 -10.405 0.783 1.00 96.31 88 MET A N 1
ATOM 633 C CA . MET A 1 88 ? 7.845 -9.762 0.663 1.00 96.31 88 MET A CA 1
ATOM 634 C C . MET A 1 88 ? 8.789 -10.602 -0.205 1.00 96.31 88 MET A C 1
ATOM 636 O O . MET A 1 88 ? 9.016 -11.779 0.049 1.00 96.31 88 MET A O 1
ATOM 640 N N . ALA A 1 89 ? 9.416 -9.992 -1.215 1.00 94.12 89 ALA A N 1
ATOM 641 C CA . ALA A 1 89 ? 10.264 -10.712 -2.172 1.00 94.12 89 ALA A CA 1
ATOM 642 C C . ALA A 1 89 ? 11.688 -11.016 -1.655 1.00 94.12 89 ALA A C 1
ATOM 644 O O . ALA A 1 89 ? 12.522 -11.514 -2.413 1.00 94.12 89 ALA A O 1
ATOM 645 N N . GLY A 1 90 ? 12.018 -10.648 -0.410 1.00 92.69 90 GLY A N 1
ATOM 646 C CA . GLY A 1 90 ? 13.356 -10.831 0.174 1.00 92.69 90 GLY A CA 1
ATOM 647 C C . GLY A 1 90 ? 14.471 -10.013 -0.495 1.00 92.69 90 GLY A C 1
ATOM 648 O O . GLY A 1 90 ? 15.652 -10.293 -0.299 1.00 92.69 90 GLY A O 1
ATOM 649 N N . ARG A 1 91 ? 14.118 -9.007 -1.304 1.00 94.19 91 ARG A N 1
ATOM 650 C CA . ARG A 1 91 ? 15.053 -8.140 -2.036 1.00 94.19 91 ARG A CA 1
ATOM 651 C C . ARG A 1 91 ? 14.546 -6.702 -2.105 1.00 94.19 91 ARG A C 1
ATOM 653 O O . ARG A 1 91 ? 13.370 -6.438 -1.874 1.00 94.19 91 ARG A O 1
ATOM 660 N N . SER A 1 92 ? 15.434 -5.779 -2.459 1.00 94.56 92 SER A N 1
ATOM 661 C CA . SER A 1 92 ? 15.133 -4.347 -2.560 1.00 94.56 92 SER A CA 1
ATOM 662 C C . SER A 1 92 ? 15.737 -3.730 -3.815 1.00 94.56 92 SER A C 1
ATOM 664 O O . SER A 1 92 ? 16.838 -4.116 -4.210 1.00 94.56 92 SER A O 1
ATOM 666 N N . ALA A 1 93 ? 15.084 -2.716 -4.375 1.00 93.44 93 ALA A N 1
ATOM 667 C CA . ALA A 1 93 ? 15.688 -1.831 -5.364 1.00 93.44 93 ALA A CA 1
ATOM 668 C C . ALA A 1 93 ? 16.430 -0.681 -4.665 1.00 93.44 93 ALA A C 1
ATOM 670 O O . ALA A 1 93 ? 15.929 -0.105 -3.699 1.00 93.44 93 ALA A O 1
ATOM 671 N N . ALA A 1 94 ? 17.624 -0.340 -5.145 1.00 93.06 94 ALA A N 1
ATOM 672 C CA . ALA A 1 94 ? 18.379 0.807 -4.651 1.00 93.06 94 ALA A CA 1
ATOM 673 C C . ALA A 1 94 ? 18.128 2.030 -5.543 1.00 93.06 94 ALA A C 1
ATOM 675 O O . ALA A 1 94 ? 18.202 1.928 -6.767 1.00 93.06 94 ALA A O 1
ATOM 676 N N . SER A 1 95 ? 17.869 3.187 -4.936 1.00 88.12 95 SER A N 1
ATOM 677 C CA . SER A 1 95 ? 17.823 4.475 -5.633 1.00 88.12 95 SER A CA 1
ATOM 678 C C . SER A 1 95 ? 18.459 5.541 -4.745 1.00 88.12 95 SER A C 1
ATOM 680 O O . SER A 1 95 ? 17.977 5.829 -3.648 1.00 88.12 95 SER A O 1
ATOM 682 N N . GLY A 1 96 ? 19.596 6.084 -5.186 1.00 89.06 96 GLY A N 1
ATOM 683 C CA . GLY A 1 96 ? 20.429 6.948 -4.351 1.00 89.06 96 GLY A CA 1
ATOM 684 C C . GLY A 1 96 ? 20.860 6.241 -3.060 1.00 89.06 96 GLY A C 1
ATOM 685 O O . GLY A 1 96 ? 21.437 5.156 -3.104 1.00 89.06 96 GLY A O 1
ATOM 686 N N . MET A 1 97 ? 20.568 6.857 -1.911 1.00 88.75 97 MET A N 1
ATOM 687 C CA . MET A 1 97 ? 20.853 6.298 -0.579 1.00 88.75 97 MET A CA 1
ATOM 688 C C . MET A 1 97 ? 19.698 5.460 -0.001 1.00 88.75 97 MET A C 1
ATOM 690 O O . MET A 1 97 ? 19.850 4.880 1.073 1.00 88.75 97 MET A O 1
ATOM 694 N N . ALA A 1 98 ? 18.550 5.400 -0.681 1.00 89.75 98 ALA A N 1
ATOM 695 C CA . ALA A 1 98 ? 17.366 4.692 -0.210 1.00 89.75 98 ALA A CA 1
ATOM 696 C C . ALA A 1 98 ? 17.284 3.273 -0.792 1.00 89.75 98 ALA A C 1
ATOM 698 O O . ALA A 1 98 ? 17.730 2.995 -1.912 1.00 89.75 98 ALA A O 1
ATOM 699 N N . ARG A 1 99 ? 16.686 2.368 -0.012 1.00 92.56 99 ARG A N 1
ATOM 700 C CA . ARG A 1 99 ? 16.355 1.003 -0.425 1.00 92.56 99 ARG A CA 1
ATOM 701 C C . ARG A 1 99 ? 14.851 0.811 -0.331 1.00 92.56 99 ARG A C 1
ATOM 703 O O . ARG A 1 99 ? 14.278 1.030 0.728 1.00 92.56 99 ARG A O 1
ATOM 710 N N . TYR A 1 100 ? 14.259 0.370 -1.431 1.00 94.25 100 TYR A N 1
ATOM 711 C CA . TYR A 1 100 ? 12.825 0.158 -1.585 1.00 94.25 100 TYR A CA 1
ATOM 712 C C . TYR A 1 100 ? 12.564 -1.346 -1.576 1.00 94.25 100 TYR A C 1
ATOM 714 O O . TYR A 1 100 ? 12.987 -2.029 -2.520 1.00 94.25 100 TYR A O 1
ATOM 722 N N . PRO A 1 101 ? 11.956 -1.899 -0.513 1.00 96.00 101 PRO A N 1
ATOM 723 C CA . PRO A 1 101 ? 11.615 -3.313 -0.465 1.00 96.00 101 PRO A CA 1
ATOM 724 C C . PRO A 1 101 ? 10.715 -3.690 -1.641 1.00 96.00 101 PRO A C 1
ATOM 726 O O . PRO A 1 101 ? 9.820 -2.936 -2.015 1.00 96.00 101 PRO A O 1
ATOM 729 N N . LEU A 1 102 ? 10.956 -4.851 -2.241 1.00 96.44 102 LEU A N 1
ATOM 730 C CA . LEU A 1 102 ? 10.103 -5.366 -3.305 1.00 96.44 102 LEU A CA 1
ATOM 731 C C . LEU A 1 102 ? 9.092 -6.341 -2.714 1.00 96.44 102 LEU A C 1
ATOM 733 O O . LEU A 1 102 ? 9.452 -7.205 -1.913 1.00 96.44 102 LEU A O 1
ATOM 737 N N . ALA A 1 103 ? 7.841 -6.217 -3.138 1.00 96.88 103 ALA A N 1
ATOM 738 C CA . ALA A 1 103 ? 6.765 -7.101 -2.719 1.00 96.88 103 ALA A CA 1
ATOM 739 C C . ALA A 1 103 ? 5.809 -7.399 -3.875 1.00 96.88 103 ALA A C 1
ATOM 741 O O . ALA A 1 103 ? 5.803 -6.708 -4.899 1.00 96.88 103 ALA A O 1
ATOM 742 N N . THR A 1 104 ? 4.998 -8.433 -3.689 1.00 96.62 104 THR A N 1
ATOM 743 C CA . THR A 1 104 ? 3.904 -8.793 -4.589 1.00 96.62 104 THR A CA 1
ATOM 744 C C . THR A 1 104 ? 2.597 -8.724 -3.817 1.00 96.62 104 THR A C 1
ATOM 746 O O . THR A 1 104 ? 2.420 -9.429 -2.827 1.00 96.62 104 THR A O 1
ATOM 749 N N . VAL A 1 105 ? 1.675 -7.880 -4.267 1.00 95.31 105 VAL A N 1
ATOM 750 C CA . VAL A 1 105 ? 0.304 -7.811 -3.757 1.00 95.31 105 VAL A CA 1
ATOM 751 C C . VAL A 1 105 ? -0.426 -9.099 -4.122 1.00 95.31 105 VAL A C 1
ATOM 753 O O . VAL A 1 105 ? -0.374 -9.555 -5.269 1.00 95.31 10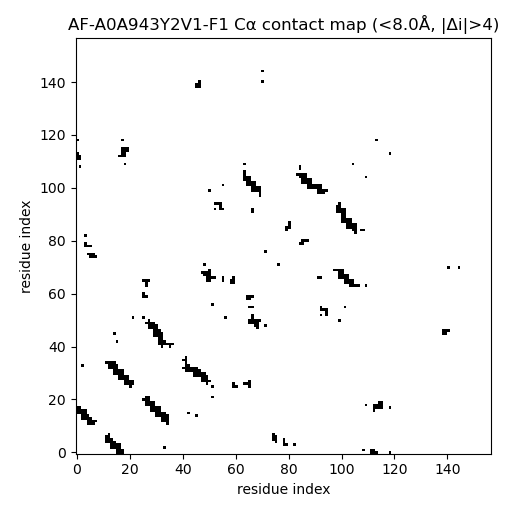5 VAL A O 1
ATOM 756 N N . ALA A 1 106 ? -1.123 -9.690 -3.156 1.00 93.62 106 ALA A N 1
ATOM 757 C CA . ALA A 1 106 ? -1.857 -10.922 -3.379 1.00 93.62 106 ALA A CA 1
ATOM 758 C C . ALA A 1 106 ? -2.984 -10.721 -4.403 1.00 93.62 106 ALA A C 1
ATOM 760 O O . ALA A 1 106 ? -3.679 -9.705 -4.413 1.00 93.62 106 ALA A O 1
ATOM 761 N N . GLY A 1 107 ? -3.195 -11.716 -5.270 1.00 89.69 107 GLY A N 1
ATOM 762 C CA . GLY A 1 107 ? -4.155 -11.601 -6.371 1.00 89.69 107 GLY A CA 1
ATOM 763 C C . GLY A 1 107 ? -5.598 -11.346 -5.922 1.00 89.69 107 GLY A C 1
ATOM 764 O O . GLY A 1 107 ? -6.314 -10.637 -6.626 1.00 89.69 107 GLY A O 1
ATOM 765 N N . HIS A 1 108 ? -5.996 -11.886 -4.763 1.00 88.69 108 HIS A N 1
ATOM 766 C CA . HIS A 1 108 ? -7.309 -11.635 -4.160 1.00 88.69 108 HIS A CA 1
ATOM 767 C C . HIS A 1 108 ? -7.409 -10.189 -3.654 1.00 88.69 108 HIS A C 1
ATOM 769 O O . HIS A 1 108 ? -8.330 -9.477 -4.031 1.00 88.69 108 HIS A O 1
ATOM 775 N N . ALA A 1 109 ? -6.392 -9.708 -2.930 1.00 89.12 109 ALA A N 1
ATOM 776 C CA . ALA A 1 109 ? -6.341 -8.332 -2.453 1.00 89.12 109 ALA A CA 1
ATOM 777 C C . ALA A 1 109 ? -6.410 -7.340 -3.622 1.00 89.12 109 ALA A C 1
ATOM 779 O O . ALA A 1 109 ? -7.185 -6.392 -3.584 1.00 89.12 109 ALA A O 1
ATOM 780 N N . LEU A 1 110 ? -5.667 -7.591 -4.705 1.00 88.00 110 LEU A N 1
ATOM 781 C CA . LEU A 1 110 ? -5.701 -6.744 -5.898 1.00 88.00 110 LEU A CA 1
ATOM 782 C C . LEU A 1 110 ? -7.088 -6.708 -6.565 1.00 88.00 110 LEU A C 1
ATOM 784 O O . LEU A 1 110 ? -7.487 -5.665 -7.075 1.00 88.00 110 LEU A O 1
ATOM 788 N N . ALA A 1 111 ? -7.815 -7.828 -6.574 1.00 86.12 111 ALA A N 1
ATOM 789 C CA . ALA A 1 111 ? -9.178 -7.879 -7.102 1.00 86.12 111 ALA A CA 1
ATOM 790 C C . ALA A 1 111 ? -10.172 -7.110 -6.211 1.00 86.12 111 ALA A C 1
ATOM 792 O O . ALA A 1 111 ? -11.079 -6.458 -6.724 1.00 86.12 111 ALA A O 1
ATOM 793 N N . ASP A 1 112 ? -9.959 -7.138 -4.893 1.00 86.25 112 ASP A N 1
ATOM 794 C CA . ASP A 1 112 ? -10.875 -6.583 -3.892 1.00 86.25 112 ASP A CA 1
ATOM 795 C C . ASP A 1 112 ? -10.621 -5.101 -3.546 1.00 86.25 112 ASP A C 1
ATOM 797 O O . ASP A 1 112 ? -11.480 -4.456 -2.921 1.00 86.25 112 ASP A O 1
ATOM 801 N N . MET A 1 113 ? -9.448 -4.556 -3.910 1.00 85.25 113 MET A N 1
ATOM 802 C CA . MET A 1 113 ? -9.059 -3.159 -3.648 1.00 85.25 113 MET A CA 1
ATOM 803 C C . MET A 1 113 ? -9.966 -2.153 -4.369 1.00 85.25 113 MET A C 1
ATOM 805 O O . MET A 1 113 ? -10.218 -1.080 -3.824 1.00 85.25 113 MET A O 1
ATOM 809 N N . GLY A 1 114 ? -10.522 -2.515 -5.533 1.00 63.91 114 GLY A N 1
ATOM 810 C CA . GLY A 1 114 ? -11.364 -1.626 -6.341 1.00 63.91 114 GLY A CA 1
ATOM 811 C C . GLY A 1 114 ? -10.631 -0.359 -6.815 1.00 63.91 114 GLY A C 1
ATOM 812 O O . GLY A 1 114 ? -9.594 0.031 -6.281 1.00 63.91 114 GLY A O 1
ATOM 813 N N . GLY A 1 115 ? -11.158 0.295 -7.850 1.00 58.75 115 GLY A N 1
ATOM 814 C CA . GLY A 1 115 ? -10.703 1.632 -8.240 1.00 58.75 115 GLY A CA 1
ATOM 815 C C . GLY A 1 115 ? -11.403 2.719 -7.419 1.00 58.75 115 GLY A C 1
ATOM 816 O O . GLY A 1 115 ? -12.529 2.529 -6.958 1.00 58.75 115 GLY A O 1
ATOM 817 N N . LEU A 1 116 ? -10.780 3.896 -7.313 1.00 53.50 116 LEU A N 1
ATOM 818 C CA . LEU A 1 116 ? -11.317 5.114 -6.678 1.00 53.50 116 LEU A CA 1
ATOM 819 C C . LEU A 1 116 ? -12.828 5.414 -6.898 1.00 53.50 116 LEU A C 1
ATOM 821 O O . LEU A 1 116 ? -13.452 5.893 -5.947 1.00 53.50 116 LEU A O 1
ATOM 825 N N . PRO A 1 117 ? -13.471 5.156 -8.063 1.00 49.56 117 PRO A N 1
ATOM 826 C CA . PRO A 1 117 ? -14.915 5.385 -8.208 1.00 49.56 117 PRO A CA 1
ATOM 827 C C . PRO A 1 117 ? -15.815 4.381 -7.462 1.00 49.56 117 PRO A C 1
ATOM 829 O O . PRO A 1 117 ? -16.888 4.777 -7.014 1.00 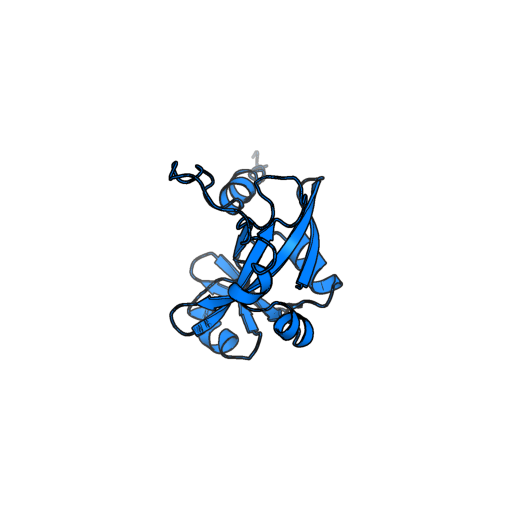49.56 117 PRO A O 1
ATOM 832 N N . GLU A 1 118 ? -15.392 3.129 -7.274 1.00 48.56 118 GLU A N 1
ATOM 833 C CA . GLU A 1 118 ? -16.214 2.090 -6.623 1.00 48.56 118 GLU A CA 1
ATOM 834 C C . GLU A 1 118 ? -16.163 2.202 -5.091 1.00 48.56 118 GLU A C 1
ATOM 836 O O . GLU A 1 118 ? -17.164 2.012 -4.402 1.00 48.56 118 GLU A O 1
ATOM 841 N N . THR A 1 119 ? -15.013 2.599 -4.539 1.00 49.03 119 THR A N 1
ATOM 842 C CA . THR A 1 119 ? -14.810 2.698 -3.082 1.00 49.03 119 THR A CA 1
ATOM 843 C C . THR A 1 119 ? -15.423 3.975 -2.479 1.00 49.03 119 THR A C 1
ATOM 845 O O . THR A 1 119 ? -15.699 4.027 -1.282 1.00 49.03 119 THR A O 1
ATOM 848 N N . LEU A 1 120 ? -15.700 5.001 -3.297 1.00 48.28 120 LEU A N 1
ATOM 849 C CA . LEU A 1 120 ? -16.336 6.260 -2.869 1.00 48.28 120 LEU A CA 1
ATOM 850 C C . LEU A 1 120 ? -17.871 6.289 -3.044 1.00 48.28 120 LEU A C 1
ATOM 852 O O . LEU A 1 120 ? -18.511 7.262 -2.624 1.00 48.28 120 LEU A O 1
ATOM 856 N N . TRP A 1 121 ? -18.481 5.261 -3.648 1.00 35.97 121 TRP A N 1
ATOM 857 C CA . TRP A 1 121 ? -19.928 5.197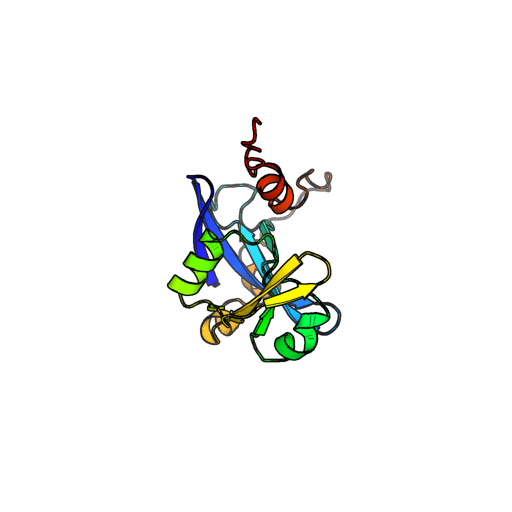 -3.920 1.00 35.97 121 TRP A CA 1
ATOM 858 C C . TRP A 1 121 ? -20.784 4.657 -2.745 1.00 35.97 121 TRP A C 1
ATOM 860 O O . TRP A 1 121 ? -21.719 3.878 -2.915 1.00 35.97 121 TRP A O 1
ATOM 870 N N . PRO A 1 122 ? -20.517 5.105 -1.509 1.00 41.81 122 PRO A N 1
ATOM 871 C CA . PRO A 1 122 ? -21.646 5.417 -0.616 1.00 41.81 122 PRO A CA 1
ATOM 872 C C . PRO A 1 122 ? -21.650 6.861 -0.083 1.00 41.81 122 PRO A C 1
ATOM 874 O O . PRO A 1 122 ? -22.656 7.302 0.466 1.00 41.81 122 PRO A O 1
ATOM 877 N N . CYS A 1 123 ? -20.571 7.635 -0.249 1.00 37.81 123 CYS A N 1
ATOM 878 C CA . CYS A 1 123 ? -20.405 8.926 0.445 1.00 37.81 123 CYS A CA 1
ATOM 879 C C . CYS A 1 123 ? -20.869 10.164 -0.347 1.00 37.81 123 CYS A C 1
ATOM 881 O O . CYS A 1 123 ? -20.760 11.285 0.147 1.00 37.81 123 CYS A O 1
ATOM 883 N N . ARG A 1 124 ? -21.379 10.010 -1.578 1.00 36.28 124 ARG A N 1
ATOM 884 C CA . ARG A 1 124 ? -21.632 11.143 -2.496 1.00 36.28 124 ARG A CA 1
ATOM 885 C C . ARG A 1 124 ? -23.063 11.690 -2.536 1.00 36.28 124 ARG A C 1
ATOM 887 O O . ARG A 1 124 ? -23.354 12.516 -3.396 1.00 36.28 124 ARG A O 1
ATOM 894 N N . SER A 1 125 ? -23.946 11.281 -1.629 1.00 32.06 125 SER A N 1
ATOM 895 C CA . SER A 1 125 ? -25.354 11.717 -1.611 1.00 32.06 125 SER A CA 1
ATOM 896 C C . SER A 1 125 ? -25.667 12.904 -0.682 1.00 32.06 125 SER A C 1
ATOM 898 O O . SER A 1 125 ? -26.838 13.188 -0.455 1.00 32.06 125 SER A O 1
ATOM 900 N N . HIS A 1 126 ? -24.671 13.660 -0.198 1.00 30.53 126 HIS A N 1
ATOM 901 C CA . HIS A 1 126 ? -24.908 14.953 0.471 1.00 30.53 126 HIS A CA 1
ATOM 902 C C . HIS A 1 126 ? -24.302 16.134 -0.316 1.00 30.53 126 HIS A C 1
ATOM 904 O O . HIS A 1 126 ? -23.120 16.092 -0.672 1.00 30.53 126 HIS A O 1
ATOM 910 N N . PRO A 1 127 ? -25.078 17.198 -0.613 1.00 32.69 127 PRO A N 1
ATOM 911 C CA . PRO A 1 127 ? -24.588 18.349 -1.362 1.00 32.69 127 PRO A CA 1
ATOM 912 C C . PRO A 1 127 ? -23.618 19.199 -0.522 1.00 32.69 127 PRO A C 1
ATOM 9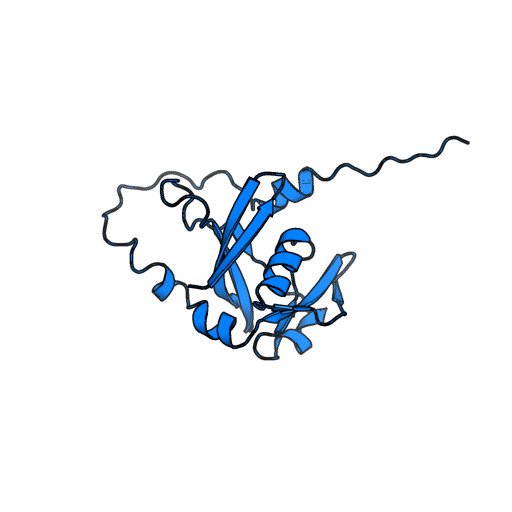14 O O . PRO A 1 127 ? -23.919 19.610 0.596 1.00 32.69 127 PRO A O 1
ATOM 917 N N . ARG A 1 128 ? -22.441 19.472 -1.099 1.00 31.66 128 ARG A N 1
ATOM 918 C CA . ARG A 1 128 ? -21.394 20.377 -0.586 1.00 31.66 128 ARG A CA 1
ATOM 919 C C . ARG A 1 128 ? -21.890 21.826 -0.435 1.00 31.66 128 ARG A C 1
ATOM 921 O O . ARG A 1 128 ? -22.514 22.322 -1.373 1.00 31.66 128 ARG A O 1
ATOM 928 N N . PRO A 1 129 ? -21.435 22.579 0.585 1.00 32.34 129 PRO A N 1
ATOM 929 C CA . PRO A 1 129 ? -21.211 24.010 0.457 1.00 32.34 129 PRO A CA 1
ATOM 930 C C . PRO A 1 129 ? -19.731 24.339 0.183 1.00 32.34 129 PRO A C 1
ATOM 932 O O . PRO A 1 129 ? -18.834 23.505 0.298 1.00 32.34 129 PRO A O 1
ATOM 935 N N . ALA A 1 130 ? -19.525 25.572 -0.274 1.00 32.19 130 ALA A N 1
ATOM 936 C CA . ALA A 1 130 ? -18.373 26.077 -1.009 1.00 32.19 130 ALA A CA 1
ATOM 937 C C . ALA A 1 130 ? -17.001 26.026 -0.305 1.00 32.19 130 ALA A C 1
ATOM 939 O O . ALA A 1 130 ? -16.873 26.174 0.906 1.00 32.19 130 ALA A O 1
ATOM 940 N N . ALA A 1 131 ? -15.986 25.895 -1.165 1.00 45.72 131 ALA A N 1
ATOM 941 C CA . ALA A 1 131 ? -14.558 26.174 -1.015 1.00 45.72 131 ALA A CA 1
ATOM 942 C C . ALA A 1 131 ? -14.079 26.832 0.298 1.00 45.72 131 ALA A C 1
ATOM 944 O O . ALA A 1 131 ? -14.357 28.000 0.569 1.00 45.72 131 ALA A O 1
ATOM 945 N N . ARG A 1 132 ? -13.199 26.119 1.015 1.00 31.23 132 ARG A N 1
ATOM 946 C CA . ARG A 1 132 ? -12.203 26.673 1.948 1.00 31.23 132 ARG A CA 1
ATOM 947 C C . ARG A 1 132 ? -10.920 25.817 1.937 1.00 31.23 132 ARG A C 1
ATOM 949 O O . ARG A 1 132 ? -10.959 24.701 1.421 1.00 31.23 132 ARG A O 1
ATOM 956 N N . PRO A 1 133 ? -9.770 26.389 2.342 1.00 33.47 133 PRO A N 1
ATOM 957 C CA . PRO A 1 133 ? -8.455 26.049 1.801 1.00 33.47 133 PRO A CA 1
ATOM 958 C C . PRO A 1 133 ? -7.983 24.651 2.200 1.00 33.47 133 PRO A C 1
ATOM 960 O O . PRO A 1 133 ? -8.393 24.110 3.224 1.00 33.47 133 PRO A O 1
ATOM 963 N N . ARG A 1 134 ? -7.086 24.101 1.371 1.00 33.84 134 ARG A N 1
ATOM 964 C CA . ARG A 1 134 ? -6.393 22.821 1.586 1.00 33.84 134 ARG A CA 1
ATOM 965 C C . ARG A 1 134 ? -5.916 22.728 3.047 1.00 33.84 134 ARG A C 1
ATOM 967 O O . ARG A 1 134 ? -5.265 23.673 3.504 1.00 33.84 134 ARG A O 1
ATOM 974 N N . PRO A 1 135 ? -6.208 21.637 3.776 1.00 29.66 135 PRO A N 1
ATOM 975 C CA . PRO A 1 135 ? -5.684 21.466 5.123 1.00 29.66 135 PRO A CA 1
ATOM 976 C C . PRO A 1 135 ? -4.143 21.419 5.079 1.00 29.66 135 PRO A C 1
ATOM 978 O O . PRO A 1 135 ? -3.577 20.909 4.110 1.00 29.66 135 PRO A O 1
ATOM 981 N N . PRO A 1 136 ? -3.437 21.929 6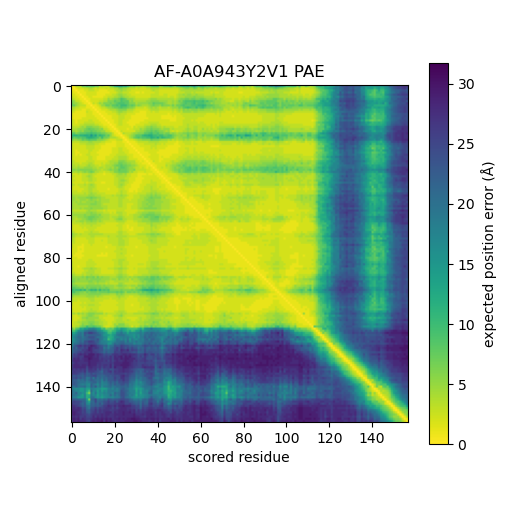.106 1.00 31.06 136 PRO A N 1
ATOM 982 C CA . PRO A 1 136 ? -1.971 22.038 6.138 1.00 31.06 136 PRO A CA 1
ATOM 983 C C . PRO A 1 136 ? -1.254 20.691 6.354 1.00 31.06 136 PRO A C 1
ATOM 985 O O . PRO A 1 136 ? -0.124 20.644 6.837 1.00 31.06 136 PRO A O 1
ATOM 988 N N . TRP A 1 137 ? -1.912 19.576 6.052 1.00 36.91 137 TRP A N 1
ATOM 989 C CA . TRP A 1 137 ? -1.406 18.242 6.321 1.00 36.91 137 TRP A CA 1
ATOM 990 C C . TRP A 1 137 ? -0.572 17.832 5.113 1.00 36.91 137 TRP A C 1
ATOM 992 O O . TRP A 1 137 ? -1.046 17.176 4.192 1.00 36.91 137 TRP A O 1
ATOM 1002 N N . GLY A 1 138 ? 0.684 18.284 5.096 1.00 33.47 138 GLY A N 1
ATOM 1003 C CA . GLY A 1 138 ? 1.710 17.566 4.351 1.00 33.47 138 GLY A CA 1
ATOM 1004 C C . GLY A 1 138 ? 1.678 16.115 4.819 1.00 33.47 138 GLY A C 1
ATOM 1005 O O . GLY A 1 138 ? 1.638 15.890 6.030 1.00 33.47 138 GLY A O 1
ATOM 1006 N N . SER A 1 139 ? 1.588 15.190 3.861 1.00 40.59 139 SER A N 1
ATOM 1007 C CA . SER A 1 139 ? 1.812 13.743 3.982 1.00 40.59 139 SER A CA 1
ATOM 1008 C C . SER A 1 139 ? 2.191 13.309 5.403 1.00 40.59 139 SER A C 1
ATOM 1010 O O . SER A 1 139 ? 3.283 13.625 5.876 1.00 40.59 139 SER A O 1
ATOM 1012 N N . SER A 1 140 ? 1.290 12.609 6.100 1.00 48.06 140 SER A N 1
ATOM 1013 C CA . SER A 1 140 ? 1.472 12.134 7.487 1.00 48.06 140 SER A CA 1
ATOM 1014 C C . SER A 1 140 ? 2.820 11.413 7.703 1.00 48.06 140 SER A C 1
ATOM 1016 O O . SER A 1 140 ? 3.421 11.531 8.776 1.00 48.06 140 SER A O 1
ATOM 1018 N N . TRP A 1 141 ? 3.347 10.800 6.637 1.00 47.69 141 TRP A N 1
ATOM 1019 C CA . TRP A 1 141 ? 4.724 10.343 6.440 1.00 47.69 141 TRP A CA 1
ATOM 1020 C C . TRP A 1 141 ? 5.784 11.269 7.032 1.00 47.69 141 TRP A C 1
ATOM 1022 O O . TRP A 1 141 ? 6.628 10.831 7.808 1.00 47.69 141 TRP A O 1
ATOM 1032 N N . THR A 1 142 ? 5.720 12.570 6.747 1.00 43.91 142 THR A N 1
ATOM 1033 C CA . THR A 1 142 ? 6.717 13.547 7.194 1.00 43.91 142 THR A CA 1
ATOM 1034 C C . THR A 1 142 ? 6.668 13.739 8.709 1.00 43.91 142 THR A C 1
ATOM 1036 O O . THR A 1 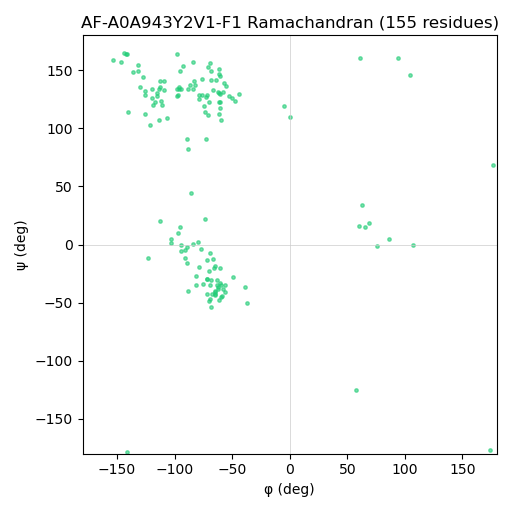142 ? 7.699 13.981 9.332 1.00 43.91 142 THR A O 1
ATOM 1039 N N . ARG A 1 143 ? 5.494 13.585 9.339 1.00 44.56 143 ARG A N 1
ATOM 1040 C CA . ARG A 1 143 ? 5.345 13.652 10.803 1.00 44.56 143 ARG A CA 1
ATOM 1041 C C . ARG A 1 143 ? 5.866 12.381 11.483 1.00 44.56 143 ARG A C 1
ATOM 1043 O O . ARG A 1 143 ? 6.431 12.482 12.571 1.00 44.56 143 ARG A O 1
ATOM 1050 N N . TRP A 1 144 ? 5.713 11.220 10.845 1.00 44.12 144 TRP A N 1
ATOM 1051 C CA . TRP A 1 144 ? 6.288 9.952 11.305 1.00 44.12 144 TRP A CA 1
ATOM 1052 C C . TRP A 1 144 ? 7.821 9.941 11.150 1.00 44.12 144 TRP A C 1
ATOM 1054 O O . TRP A 1 144 ? 8.542 9.720 12.124 1.00 44.12 144 TRP A O 1
ATOM 1064 N N . ALA A 1 145 ? 8.336 10.328 9.978 1.00 43.56 145 ALA A N 1
ATOM 1065 C CA . ALA A 1 145 ? 9.768 10.447 9.695 1.00 43.56 145 ALA A CA 1
ATOM 1066 C C . ALA A 1 145 ? 10.469 11.497 10.582 1.00 43.56 145 ALA A C 1
ATOM 1068 O O . ALA A 1 145 ? 11.574 11.259 11.073 1.00 43.56 145 ALA A O 1
ATOM 1069 N N . ALA A 1 146 ? 9.814 12.630 10.868 1.00 45.09 146 ALA A N 1
ATOM 1070 C CA . ALA A 1 146 ? 10.358 13.680 11.736 1.00 45.09 146 ALA A CA 1
ATOM 1071 C C . ALA A 1 146 ? 10.408 13.308 13.231 1.00 45.09 146 ALA A C 1
ATOM 1073 O O . ALA A 1 146 ? 11.063 14.010 14.003 1.00 45.09 146 ALA A O 1
ATOM 1074 N N . ARG A 1 147 ? 9.740 12.224 13.658 1.00 44.28 147 ARG A N 1
ATOM 1075 C CA . ARG A 1 147 ? 9.696 11.768 15.059 1.00 44.28 147 ARG A CA 1
ATOM 1076 C C . ARG A 1 147 ? 10.597 10.569 15.371 1.00 44.28 147 ARG A C 1
ATOM 1078 O O . ARG A 1 147 ? 10.591 10.122 16.518 1.00 44.28 147 ARG A O 1
ATOM 1085 N N . LYS A 1 148 ? 11.414 10.077 14.426 1.00 33.56 148 LYS A N 1
ATOM 1086 C CA . LYS A 1 148 ? 12.458 9.091 14.764 1.00 33.56 148 LYS A CA 1
ATOM 1087 C C . LYS A 1 148 ? 13.398 9.676 15.833 1.00 33.56 148 LYS A C 1
ATOM 1089 O O . LYS A 1 148 ? 13.900 10.788 15.641 1.00 33.56 148 LYS A O 1
ATOM 1094 N N . PRO A 1 149 ? 13.709 8.953 16.926 1.00 36.62 149 PRO A N 1
ATOM 1095 C CA . PRO A 1 149 ? 14.825 9.339 17.772 1.00 36.62 149 PRO A CA 1
ATOM 1096 C C . PRO A 1 149 ? 16.087 9.281 16.909 1.00 36.62 149 PRO A C 1
ATOM 1098 O O . PRO A 1 149 ? 16.402 8.246 16.319 1.00 36.62 149 PRO A O 1
ATOM 1101 N N . ARG A 1 150 ? 16.807 10.403 16.802 1.00 38.69 150 ARG A N 1
ATOM 1102 C CA . ARG A 1 150 ? 18.179 10.376 16.289 1.00 38.69 150 ARG A CA 1
ATOM 1103 C C . ARG A 1 150 ? 18.954 9.468 17.238 1.00 38.69 150 ARG A C 1
ATOM 1105 O O . ARG A 1 150 ? 19.158 9.837 18.392 1.00 38.69 150 ARG A O 1
ATOM 1112 N N . GLY A 1 151 ? 19.290 8.266 16.772 1.00 35.28 151 GLY A N 1
ATOM 1113 C CA . GLY A 1 151 ? 20.112 7.317 17.511 1.00 35.28 151 GLY A CA 1
ATOM 1114 C C . GLY A 1 151 ? 21.336 8.036 18.066 1.00 35.28 151 GLY A C 1
A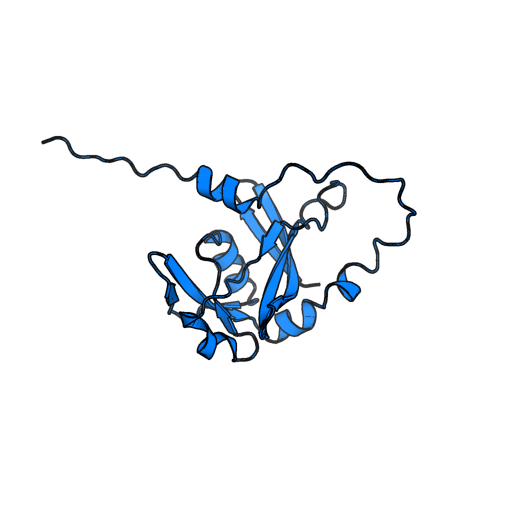TOM 1115 O O . GLY A 1 151 ? 22.044 8.725 17.331 1.00 35.28 151 GLY A O 1
ATOM 1116 N N . GLY A 1 152 ? 21.499 7.943 19.383 1.00 39.53 152 GLY A N 1
ATOM 1117 C CA . GLY A 1 152 ? 22.541 8.624 20.128 1.00 39.53 152 GLY A CA 1
ATOM 1118 C C . GLY A 1 152 ? 23.929 8.188 19.683 1.00 39.53 152 GLY A C 1
ATOM 1119 O O . GLY A 1 152 ? 24.242 7.001 19.633 1.00 39.53 152 GLY A O 1
ATOM 1120 N N . SER A 1 153 ? 24.781 9.172 19.420 1.00 33.62 153 SER A N 1
ATOM 1121 C CA . SER A 1 153 ? 26.220 8.980 19.325 1.00 33.62 153 SER A CA 1
ATOM 1122 C C . SER A 1 153 ? 26.775 8.757 20.733 1.00 33.62 153 SER A C 1
ATOM 1124 O O . SER A 1 153 ? 27.122 9.701 21.441 1.00 33.62 153 SER A O 1
ATOM 1126 N N . SER A 1 154 ? 26.843 7.502 21.170 1.00 43.53 154 SER A N 1
ATOM 1127 C CA . SER A 1 154 ? 27.762 7.095 22.230 1.00 43.53 154 SER A CA 1
ATOM 1128 C C . SER A 1 154 ? 29.178 7.045 21.657 1.00 43.53 154 SER A C 1
ATOM 1130 O O . SER A 1 154 ? 29.437 6.275 20.734 1.00 43.53 154 SER A O 1
ATOM 1132 N N . GLY A 1 155 ? 30.092 7.843 22.204 1.00 31.45 155 GLY A N 1
ATOM 1133 C CA . GLY A 1 155 ? 31.503 7.778 21.830 1.00 31.45 155 GLY A CA 1
ATOM 1134 C C . GLY A 1 155 ? 32.350 8.837 22.517 1.00 31.45 155 GLY A C 1
ATOM 1135 O O . GLY A 1 155 ? 32.829 9.755 21.865 1.00 31.45 155 GLY A O 1
ATOM 1136 N N . ARG A 1 156 ? 32.520 8.716 23.840 1.00 39.59 156 ARG A N 1
ATOM 1137 C CA . ARG A 1 156 ? 33.705 9.255 24.518 1.00 39.59 156 ARG A CA 1
ATOM 1138 C C . ARG A 1 156 ? 34.886 8.364 24.155 1.00 39.59 156 ARG A C 1
ATOM 1140 O O . ARG A 1 156 ? 34.824 7.162 24.410 1.00 39.59 156 ARG A O 1
ATOM 1147 N N . SER A 1 157 ? 35.954 8.961 23.653 1.00 46.41 157 SER A N 1
ATOM 1148 C CA . SER A 1 157 ? 37.347 8.654 23.995 1.00 46.41 157 SER A CA 1
ATOM 1149 C C . SER A 1 157 ? 38.182 9.860 23.606 1.00 46.41 157 SER A C 1
ATOM 1151 O O . SER A 1 157 ? 37.960 10.361 22.482 1.00 46.41 157 SER A O 1
#

pLDDT: mean 76.15, std 23.21, range [29.66, 96.88]

Solvent-accessible surface area (backbone atoms only — not comparable to full-atom values): 9344 Å² total; per-residue (Å²): 111,37,72,49,62,35,69,58,94,89,39,82,42,28,34,32,42,31,46,48,68,42,95,91,62,40,65,30,39,38,29,21,29,55,60,46,88,87,45,93,58,42,67,34,84,48,48,60,54,39,43,96,48,80,71,39,48,76,59,25,70,41,89,52,20,35,33,33,31,70,82,61,56,65,56,52,53,52,37,34,42,74,69,56,40,31,46,77,65,89,48,62,32,65,57,91,94,48,57,23,46,30,32,34,42,24,73,66,45,64,67,39,19,40,47,70,73,69,76,50,71,80,74,76,88,65,89,82,81,83,93,77,79,82,75,90,72,69,57,56,60,60,60,57,65,70,62,59,78,77,78,76,87,82,77,91,128

Sequence (157 aa):
MVTVEFDSMGEAVRLALVADEYVGGGLAVLLLDATDPRSEGYMAEWGVLTANVPAAAEWCRGRGNIAIDADAPAALLEALEAAGLLHMAGRSAASGMARYPLATVAGHALADMGGLPETLWPCRSHPRPAARPRPPWGSSWTRWAARKPRGGSSGRS

Nearest PDB structures (foldseek):
  5dym-assembly1_A-2  TM=6.052E-01  e=2.301E+00  Clostridioides difficile R20291
  2ret-assembly1_C  TM=6.300E-01  e=4.265E+00  Vibrio vulnificus
  3gz6-assembly1_B  TM=6.624E-01  e=7.066E+00  Shewanella oneidensis

Radius of gyration: 17.4 Å; Cα contacts (8 Å, |Δi|>4): 254; chains: 1; bounding box: 63×39×42 Å